Protein AF-A0A2W4MYE2-F1 (afdb_monomer_lite)

Secondary structure (DSSP, 8-state):
---STTSS-------S---TT-----SHHHHHHHHHHHHTT-B-TTT----EEEEE-TTS-EEEEE-B--SSGGG-B-HHHHHHHHHHHTT----

Radius of gyration: 14.46 Å; chains: 1; bounding box: 43×31×34 Å

Sequence (95 aa):
MPSSVLRRDEAMTAGHGKDPEGRDFSGWDGLLRLARAARLAAVAPFSAYRVGAALEAEDGTVYTGCNIENASLGLTMCAERVALFKALSEGARGF

Structure (mmCIF, N/CA/C/O backbone):
data_AF-A0A2W4MYE2-F1
#
_entry.id   AF-A0A2W4MYE2-F1
#
loop_
_atom_site.group_PDB
_atom_site.id
_atom_site.type_symbol
_atom_site.label_atom_id
_atom_site.label_alt_id
_atom_site.label_comp_id
_atom_site.label_asym_id
_atom_site.label_entity_id
_atom_site.label_seq_id
_atom_site.pdbx_PDB_ins_code
_atom_site.Cartn_x
_atom_site.Cartn_y
_atom_site.Cartn_z
_atom_site.occupancy
_atom_site.B_iso_or_equiv
_atom_site.auth_seq_id
_atom_site.auth_comp_id
_atom_site.auth_asym_id
_atom_site.auth_atom_id
_atom_site.pdbx_PDB_model_num
ATOM 1 N N . MET A 1 1 ? -0.210 23.116 -16.540 1.00 37.03 1 MET A N 1
ATOM 2 C CA . MET A 1 1 ? -1.284 22.398 -17.260 1.00 37.03 1 MET A CA 1
ATOM 3 C C . MET A 1 1 ? -2.242 21.814 -16.225 1.00 37.03 1 MET A C 1
ATOM 5 O O . MET A 1 1 ? -1.950 20.742 -15.710 1.00 37.03 1 MET A O 1
ATOM 9 N N . PRO A 1 2 ? -3.314 22.512 -15.822 1.00 51.81 2 PRO A N 1
ATOM 10 C CA . PRO A 1 2 ? -4.249 21.975 -14.844 1.00 51.81 2 PRO A CA 1
ATOM 11 C C . PRO A 1 2 ? -5.367 21.222 -15.576 1.00 51.81 2 PRO A C 1
ATOM 13 O O . PRO A 1 2 ? -6.183 21.845 -16.241 1.00 51.81 2 PRO A O 1
ATOM 16 N N . SER A 1 3 ? -5.414 19.890 -15.481 1.00 34.16 3 SER A N 1
ATOM 17 C CA . SER A 1 3 ? -6.680 19.148 -15.590 1.00 34.16 3 SER A CA 1
ATOM 18 C C . SER A 1 3 ? -6.537 17.706 -15.085 1.00 34.16 3 SER A C 1
ATOM 20 O O . SER A 1 3 ? -5.625 16.982 -15.472 1.00 34.16 3 SER A O 1
ATOM 22 N N . SER A 1 4 ? -7.496 17.307 -14.243 1.00 37.97 4 SER A N 1
ATOM 23 C CA . SER A 1 4 ? -7.924 15.934 -13.905 1.00 37.97 4 SER A CA 1
ATOM 24 C C . SER A 1 4 ? -7.310 15.144 -12.735 1.00 37.97 4 SER A C 1
ATOM 26 O O . SER A 1 4 ? -7.905 14.136 -12.368 1.00 37.97 4 SER A O 1
ATOM 28 N N . VAL A 1 5 ? -6.249 15.583 -12.045 1.00 41.00 5 VAL A N 1
ATOM 29 C CA . VAL A 1 5 ? -5.683 14.788 -10.915 1.00 41.00 5 VAL A CA 1
ATOM 30 C C . VAL A 1 5 ? -6.492 14.907 -9.602 1.00 41.00 5 VAL A C 1
ATOM 32 O O . VAL A 1 5 ? -6.186 14.251 -8.620 1.00 41.00 5 VAL A O 1
ATOM 35 N N . LEU A 1 6 ? -7.583 15.679 -9.572 1.00 36.69 6 LEU A N 1
ATOM 36 C CA . LEU A 1 6 ? -8.325 15.988 -8.338 1.00 36.69 6 LEU A CA 1
ATOM 37 C C . LEU A 1 6 ? -9.524 15.075 -8.003 1.00 36.69 6 LEU A C 1
ATOM 39 O O . LEU A 1 6 ? -10.388 15.491 -7.242 1.00 36.69 6 LEU A O 1
ATOM 43 N N . ARG A 1 7 ? -9.631 13.841 -8.516 1.00 35.59 7 ARG A N 1
ATOM 44 C CA . ARG A 1 7 ? -10.716 12.919 -8.087 1.00 35.59 7 ARG A CA 1
ATOM 45 C C . ARG A 1 7 ? -10.302 11.453 -7.961 1.00 35.59 7 ARG A C 1
ATOM 47 O O . ARG A 1 7 ? -10.948 10.565 -8.511 1.00 35.59 7 ARG A O 1
ATOM 54 N N . ARG A 1 8 ? -9.215 11.186 -7.239 1.00 38.97 8 ARG A N 1
ATOM 55 C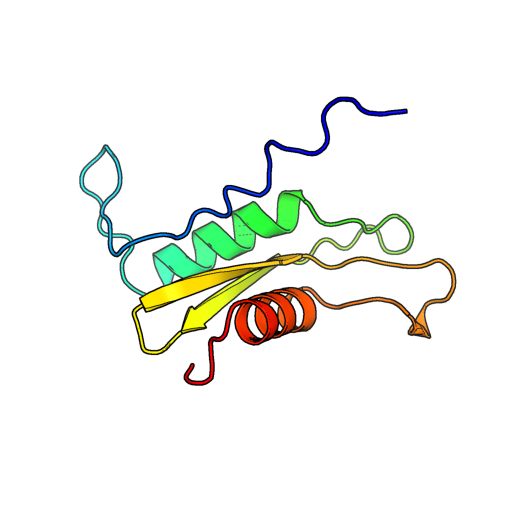 CA . ARG A 1 8 ? -8.982 9.874 -6.598 1.00 38.97 8 ARG A CA 1
ATOM 56 C C . ARG A 1 8 ? -8.527 9.988 -5.137 1.00 38.97 8 ARG A C 1
ATOM 58 O O . ARG A 1 8 ? -8.238 8.967 -4.527 1.00 38.97 8 ARG A O 1
ATOM 65 N N . ASP A 1 9 ? -8.509 11.208 -4.598 1.00 32.12 9 ASP A N 1
ATOM 66 C CA . ASP A 1 9 ? -8.165 11.504 -3.201 1.00 32.12 9 ASP A CA 1
ATOM 67 C C . ASP A 1 9 ? -9.387 11.521 -2.277 1.00 32.12 9 ASP A C 1
ATOM 69 O O . ASP A 1 9 ? -9.251 11.738 -1.078 1.00 32.12 9 ASP A O 1
ATOM 73 N N . GLU A 1 10 ? -10.568 11.160 -2.783 1.00 37.44 10 GLU A N 1
ATOM 74 C CA . GLU A 1 10 ? -11.549 10.480 -1.939 1.00 37.44 10 GLU A CA 1
ATOM 75 C C . GLU A 1 10 ? -11.019 9.061 -1.710 1.00 37.44 10 GLU A C 1
ATOM 77 O O . GLU A 1 10 ? -11.535 8.062 -2.214 1.00 37.44 10 GLU A O 1
ATOM 82 N N . ALA A 1 11 ? -9.906 8.986 -0.972 1.00 39.09 11 ALA A N 1
ATOM 83 C CA . ALA A 1 11 ? -9.619 7.833 -0.158 1.00 39.09 11 ALA A CA 1
ATOM 84 C C . ALA A 1 11 ? -10.946 7.501 0.515 1.00 39.09 11 ALA A C 1
ATOM 86 O O . ALA A 1 11 ? -11.549 8.373 1.140 1.00 39.09 11 ALA A O 1
ATOM 87 N N . MET A 1 12 ? -11.442 6.283 0.301 1.00 40.59 12 MET A N 1
ATOM 88 C CA . MET A 1 12 ? -12.480 5.733 1.151 1.00 40.59 12 MET A CA 1
ATOM 89 C C . MET A 1 12 ? -11.947 5.834 2.581 1.00 40.59 12 MET A C 1
ATOM 91 O O . MET A 1 12 ? -11.256 4.931 3.047 1.00 40.59 12 MET A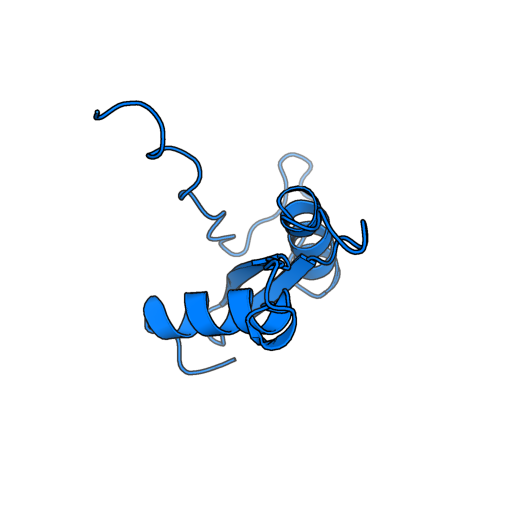 O 1
ATOM 95 N N . THR A 1 13 ? -12.227 6.945 3.258 1.00 40.91 13 THR A N 1
ATOM 96 C CA . THR A 1 13 ? -12.303 7.035 4.702 1.00 40.91 13 THR A CA 1
ATOM 97 C C . THR A 1 13 ? -13.474 6.134 5.029 1.00 40.91 13 THR A C 1
ATOM 99 O O . THR A 1 13 ? -14.633 6.544 5.046 1.00 40.91 13 THR A O 1
ATOM 102 N N . ALA A 1 14 ? -13.182 4.836 5.088 1.00 45.84 14 ALA A N 1
ATOM 103 C CA . ALA A 1 14 ? -14.161 3.823 5.395 1.00 45.84 14 ALA A CA 1
ATOM 104 C C . ALA A 1 14 ? -14.556 4.062 6.849 1.00 45.84 14 ALA A C 1
ATOM 106 O O . ALA A 1 14 ? -13.937 3.543 7.769 1.00 45.84 14 ALA A O 1
ATOM 107 N N . GLY A 1 15 ? -15.559 4.916 7.046 1.00 45.19 15 GLY A N 1
ATOM 108 C CA . GLY A 1 15 ? -16.321 4.929 8.275 1.00 45.19 15 GLY A CA 1
ATOM 109 C C . GLY A 1 15 ? -16.845 3.518 8.509 1.00 45.19 15 GLY A C 1
ATOM 110 O O . GLY A 1 15 ? -17.214 2.826 7.556 1.00 45.19 15 GLY A O 1
ATOM 111 N N . HIS A 1 16 ? -16.843 3.100 9.773 1.00 50.78 16 HIS A N 1
ATOM 112 C CA . HIS A 1 16 ? -17.492 1.885 10.261 1.00 50.78 16 HIS A CA 1
ATOM 113 C C . HIS A 1 16 ? -18.805 1.644 9.503 1.00 50.78 16 HIS A C 1
ATOM 115 O O . HIS A 1 16 ? -19.769 2.388 9.688 1.00 50.78 16 HIS A O 1
ATOM 121 N N . GLY A 1 17 ? -18.852 0.666 8.597 1.00 54.88 17 GLY A N 1
ATOM 122 C CA . GLY A 1 17 ? -19.925 0.698 7.610 1.00 54.88 17 GLY A CA 1
ATOM 123 C C . GLY A 1 17 ? -20.105 -0.587 6.841 1.00 54.88 17 GLY A C 1
ATOM 124 O O . GLY A 1 17 ? -19.294 -0.943 5.991 1.00 54.88 17 GLY A O 1
ATOM 125 N N . LYS A 1 18 ? -21.225 -1.247 7.133 1.00 48.91 18 LYS A N 1
ATOM 126 C CA . LYS A 1 18 ? -21.788 -2.334 6.337 1.00 48.91 18 LYS A CA 1
ATOM 127 C C . LYS A 1 18 ? -21.910 -1.927 4.869 1.00 48.91 18 LYS A C 1
ATOM 129 O O . LYS A 1 18 ? -22.121 -0.758 4.551 1.00 48.91 18 LYS A O 1
ATOM 134 N N . ASP A 1 19 ? -21.821 -2.897 3.978 1.00 57.41 19 ASP A N 1
ATOM 135 C CA . ASP A 1 19 ? -21.998 -2.659 2.549 1.00 57.41 19 ASP A CA 1
ATOM 136 C C . ASP A 1 19 ? -23.472 -2.486 2.150 1.00 57.41 19 ASP A C 1
ATOM 138 O O . ASP A 1 19 ? -24.359 -2.656 2.989 1.00 57.41 19 ASP A O 1
ATOM 142 N N . PRO A 1 20 ? -23.768 -2.153 0.878 1.00 48.78 20 PRO A N 1
ATOM 143 C CA . PRO A 1 20 ? -25.141 -1.971 0.396 1.00 48.78 20 PRO A CA 1
ATOM 144 C C . PRO A 1 20 ? -26.032 -3.213 0.567 1.00 48.78 20 PRO A C 1
ATOM 146 O O . PRO A 1 20 ? -27.254 -3.102 0.534 1.00 48.78 20 PRO A O 1
ATOM 149 N N . GLU A 1 21 ? -25.425 -4.388 0.750 1.00 57.00 21 GLU A N 1
ATOM 150 C CA . GLU A 1 21 ? -26.079 -5.682 0.974 1.00 57.00 21 GLU A CA 1
ATOM 151 C C . GLU A 1 21 ? -26.191 -6.019 2.477 1.00 57.00 21 GLU A C 1
ATOM 153 O O . GLU A 1 21 ? -26.682 -7.085 2.848 1.00 57.00 21 GLU A O 1
ATOM 158 N N . GLY A 1 22 ? -25.763 -5.112 3.363 1.00 52.91 22 GLY A N 1
ATOM 159 C CA . GLY A 1 22 ? -25.829 -5.258 4.815 1.00 52.91 22 GLY A CA 1
ATOM 160 C C . GLY A 1 22 ? -24.744 -6.153 5.418 1.00 52.91 22 GLY A C 1
ATOM 161 O O . GLY A 1 22 ? -24.824 -6.471 6.609 1.00 52.91 22 GLY A O 1
ATOM 162 N N . ARG A 1 23 ? -23.731 -6.556 4.641 1.00 58.88 23 ARG A N 1
ATOM 163 C CA . ARG A 1 23 ? -22.591 -7.327 5.142 1.00 58.88 23 ARG A CA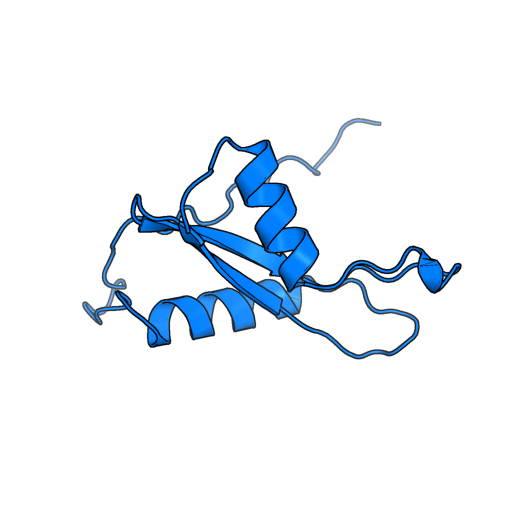 1
ATOM 164 C C . ARG A 1 23 ? -21.694 -6.421 5.954 1.00 58.88 23 ARG A C 1
ATOM 166 O O . ARG A 1 23 ? -21.260 -5.366 5.498 1.00 58.88 23 ARG A O 1
ATOM 173 N N . ASP A 1 24 ? -21.431 -6.862 7.170 1.00 61.69 24 ASP A N 1
ATOM 174 C CA . ASP A 1 24 ? -20.502 -6.202 8.061 1.00 61.69 24 ASP A CA 1
ATOM 175 C C . ASP A 1 24 ? -19.075 -6.369 7.539 1.00 61.69 24 ASP A C 1
ATOM 177 O O . ASP A 1 24 ? -18.606 -7.490 7.342 1.00 61.69 24 ASP A O 1
ATOM 181 N N . PHE A 1 25 ? -18.418 -5.245 7.265 1.00 61.25 25 PHE A N 1
ATOM 182 C CA . PHE A 1 25 ? -17.001 -5.201 6.920 1.00 61.25 25 PHE A CA 1
ATOM 183 C C . PHE A 1 25 ? -16.168 -4.546 8.020 1.00 61.25 25 PHE A C 1
ATOM 185 O O . PHE A 1 25 ? -15.027 -4.172 7.765 1.00 61.25 25 PHE A O 1
ATOM 192 N N . SER A 1 26 ? -16.708 -4.421 9.235 1.00 61.81 26 SER A N 1
ATOM 193 C CA . SER A 1 26 ? -15.885 -4.152 10.408 1.00 61.81 26 SER A CA 1
ATOM 194 C C . SER A 1 26 ? -14.959 -5.349 10.682 1.00 61.81 26 SER A C 1
ATOM 196 O O . SER A 1 26 ? -15.336 -6.513 10.516 1.00 61.81 26 SER A O 1
ATOM 198 N N . GLY A 1 27 ? -13.700 -5.067 11.023 1.00 72.88 27 GLY A N 1
ATOM 199 C CA . GLY A 1 27 ? -12.675 -6.080 11.277 1.00 72.88 27 GLY A CA 1
ATOM 200 C C . GLY A 1 27 ? -11.872 -6.535 10.048 1.00 72.88 27 GLY A C 1
ATOM 201 O O . GLY A 1 27 ? -11.788 -5.869 9.013 1.00 72.88 27 GLY A O 1
ATOM 202 N N . TRP A 1 28 ? -11.225 -7.696 10.181 1.00 85.81 28 TRP A N 1
ATOM 203 C CA . TRP A 1 28 ? -10.149 -8.156 9.288 1.00 85.81 28 TRP A CA 1
ATOM 204 C C . TRP A 1 28 ? -10.551 -8.279 7.805 1.00 85.81 28 TRP A C 1
ATOM 206 O O . TRP A 1 28 ? -9.757 -7.963 6.916 1.00 85.81 28 TRP A O 1
ATOM 216 N N . ASP A 1 29 ? -11.790 -8.685 7.512 1.00 88.88 29 ASP A N 1
ATOM 217 C CA . ASP A 1 29 ? -12.276 -8.857 6.135 1.00 88.88 29 ASP A CA 1
ATOM 218 C C . ASP A 1 29 ? -12.440 -7.526 5.383 1.00 88.88 29 ASP A C 1
ATOM 220 O O . ASP A 1 29 ? -12.236 -7.464 4.162 1.00 88.88 29 ASP A O 1
ATOM 224 N N . GLY A 1 30 ? -12.792 -6.449 6.092 1.00 86.75 30 GLY A N 1
ATOM 225 C CA . GLY A 1 30 ? -12.843 -5.100 5.531 1.00 86.75 30 GLY A CA 1
ATOM 226 C C . GLY A 1 30 ? -11.459 -4.613 5.129 1.00 86.75 30 GLY A C 1
ATOM 227 O O . GLY A 1 30 ? -11.251 -4.203 3.982 1.00 86.75 30 GLY A O 1
ATOM 228 N N . LEU A 1 31 ? -10.487 -4.763 6.031 1.00 91.75 31 LEU A N 1
ATOM 229 C CA . LEU A 1 31 ? -9.093 -4.394 5.781 1.00 91.75 31 LEU A CA 1
ATOM 230 C C . LEU A 1 31 ? -8.493 -5.178 4.613 1.00 91.75 31 LEU A C 1
ATOM 232 O O . LEU A 1 31 ? -7.875 -4.587 3.725 1.00 91.75 31 LEU A O 1
ATOM 236 N N . LEU A 1 32 ? -8.739 -6.490 4.536 1.00 94.88 32 LEU A N 1
ATOM 237 C CA . LEU A 1 32 ? -8.282 -7.311 3.412 1.00 94.88 32 LEU A CA 1
ATOM 238 C C . LEU A 1 32 ? -8.870 -6.849 2.076 1.00 94.88 32 LEU A C 1
ATOM 240 O O . LEU A 1 32 ? -8.164 -6.818 1.063 1.00 94.88 32 LEU A O 1
ATOM 244 N N . ARG A 1 33 ? -10.154 -6.482 2.045 1.00 93.69 33 ARG A N 1
ATOM 245 C CA . ARG A 1 33 ? -10.804 -5.962 0.836 1.00 93.69 33 ARG A CA 1
ATOM 246 C C . ARG A 1 33 ? -10.191 -4.635 0.403 1.00 93.69 33 ARG A C 1
ATOM 248 O O . ARG A 1 33 ? -9.870 -4.482 -0.775 1.00 93.69 33 ARG A O 1
ATOM 255 N N . LEU A 1 34 ? -9.991 -3.713 1.343 1.00 93.88 34 LEU A N 1
ATOM 256 C CA . LEU A 1 34 ? -9.385 -2.408 1.084 1.00 93.88 34 LEU A CA 1
ATOM 257 C C . LEU A 1 34 ? -7.934 -2.547 0.608 1.00 93.88 34 LEU A C 1
ATOM 259 O O . LEU A 1 34 ? -7.560 -1.927 -0.385 1.00 93.88 34 LEU A O 1
ATOM 263 N N . ALA A 1 35 ? -7.141 -3.431 1.216 1.00 96.94 35 ALA A N 1
ATOM 264 C CA . ALA A 1 35 ? -5.777 -3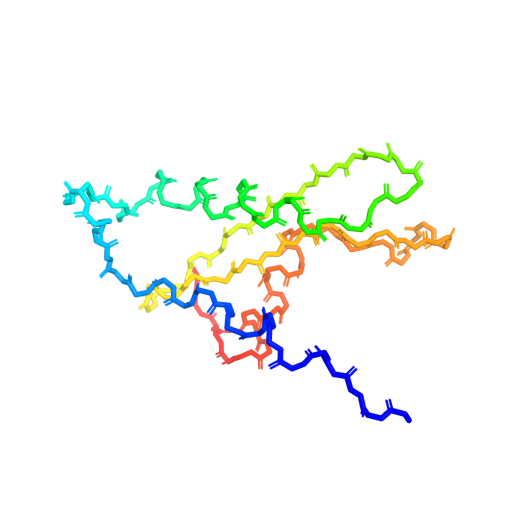.720 0.776 1.00 96.94 35 ALA A CA 1
ATOM 265 C C . ALA A 1 35 ? -5.743 -4.314 -0.645 1.00 96.94 35 ALA A C 1
ATOM 267 O O . ALA A 1 35 ? -4.940 -3.900 -1.487 1.00 96.94 35 ALA A O 1
ATOM 268 N N . ARG A 1 36 ? -6.654 -5.249 -0.957 1.00 96.88 36 ARG A N 1
ATOM 269 C CA . ARG A 1 36 ? -6.803 -5.816 -2.311 1.00 96.88 36 ARG A CA 1
ATOM 270 C C . ARG A 1 36 ? -7.220 -4.765 -3.336 1.00 96.88 36 ARG A C 1
ATOM 272 O O . ARG A 1 36 ? -6.726 -4.808 -4.460 1.00 96.88 36 ARG A O 1
ATOM 279 N N . ALA A 1 37 ? -8.091 -3.830 -2.962 1.00 96.19 37 ALA A N 1
ATOM 280 C CA . ALA A 1 37 ? -8.475 -2.717 -3.821 1.00 96.19 37 ALA A CA 1
ATOM 281 C C . ALA A 1 37 ? -7.292 -1.762 -4.053 1.00 96.19 37 ALA A C 1
ATOM 283 O O . ALA A 1 37 ? -6.981 -1.443 -5.200 1.00 96.19 37 ALA A O 1
ATOM 284 N N . ALA A 1 38 ? -6.565 -1.387 -2.995 1.00 96.81 38 ALA A N 1
ATOM 285 C CA . ALA A 1 38 ? -5.402 -0.504 -3.076 1.00 96.81 38 ALA A CA 1
ATOM 286 C C . ALA A 1 38 ? -4.299 -1.078 -3.978 1.00 96.81 38 ALA A C 1
ATOM 288 O O . ALA A 1 38 ? -3.706 -0.355 -4.777 1.00 96.81 38 ALA A O 1
ATOM 289 N N . ARG A 1 39 ? -4.083 -2.401 -3.936 1.00 98.31 39 ARG A N 1
ATOM 290 C CA . ARG A 1 39 ? -3.141 -3.122 -4.812 1.00 98.31 39 ARG A CA 1
ATOM 291 C C . ARG A 1 39 ? -3.350 -2.821 -6.300 1.00 98.31 39 ARG A C 1
ATOM 293 O O . ARG A 1 39 ? -2.387 -2.851 -7.065 1.00 98.31 39 ARG A O 1
ATOM 300 N N . LEU A 1 40 ? -4.585 -2.559 -6.737 1.00 97.94 40 LEU A N 1
ATOM 301 C CA . LEU A 1 40 ? -4.890 -2.283 -8.145 1.00 97.94 40 LEU A CA 1
ATOM 302 C C . LEU A 1 40 ? -4.290 -0.957 -8.635 1.00 97.94 40 LEU A C 1
ATOM 304 O O . LEU A 1 40 ? -4.100 -0.799 -9.839 1.00 97.94 40 LEU A O 1
ATOM 308 N N . ALA A 1 41 ? -3.956 -0.046 -7.718 1.00 97.56 41 ALA A N 1
ATOM 309 C CA . ALA A 1 41 ? -3.318 1.233 -8.011 1.00 97.56 41 ALA A CA 1
ATOM 310 C C . ALA A 1 41 ? -1.777 1.188 -7.978 1.00 97.56 41 ALA A C 1
ATOM 312 O O . ALA A 1 41 ? -1.145 2.203 -8.261 1.00 97.56 41 ALA A O 1
ATOM 313 N N . ALA A 1 42 ? -1.170 0.038 -7.655 1.00 98.38 42 ALA A N 1
ATOM 314 C CA . ALA A 1 42 ? 0.281 -0.102 -7.561 1.00 98.38 42 ALA A CA 1
ATOM 315 C C . ALA A 1 42 ? 1.003 0.300 -8.858 1.00 98.38 42 ALA A C 1
ATOM 317 O O . ALA A 1 42 ? 0.645 -0.147 -9.954 1.00 98.38 42 ALA A O 1
ATOM 318 N N . VAL A 1 43 ? 2.080 1.075 -8.713 1.00 98.38 43 VAL A N 1
ATOM 319 C CA . VAL A 1 43 ? 2.984 1.458 -9.804 1.00 98.38 43 VAL A CA 1
ATOM 320 C C . VAL A 1 43 ? 4.228 0.581 -9.704 1.00 98.38 43 VAL A C 1
ATOM 322 O O . VAL A 1 43 ? 5.175 0.920 -9.004 1.00 98.38 43 VAL A O 1
ATOM 325 N N . ALA A 1 44 ? 4.206 -0.569 -10.382 1.00 97.94 44 ALA A N 1
ATOM 326 C CA . ALA A 1 44 ? 5.266 -1.580 -10.302 1.00 97.94 44 ALA A CA 1
ATOM 327 C C . ALA A 1 44 ? 5.794 -2.015 -11.688 1.00 97.94 44 ALA A C 1
ATOM 329 O O . ALA A 1 44 ? 5.607 -3.172 -12.077 1.00 97.94 44 ALA A O 1
ATOM 330 N N . PRO A 1 45 ? 6.370 -1.099 -12.494 1.00 97.56 45 PRO A N 1
ATOM 331 C CA . PRO A 1 45 ? 6.825 -1.416 -13.847 1.00 97.56 45 PRO A CA 1
ATOM 332 C C . PRO A 1 45 ? 8.090 -2.286 -13.899 1.00 97.56 45 PRO A C 1
ATOM 334 O O . PRO A 1 45 ? 8.356 -2.857 -14.952 1.00 97.56 45 PRO A O 1
ATOM 337 N N . PHE A 1 46 ? 8.869 -2.392 -12.815 1.00 97.44 46 PHE A N 1
ATOM 338 C CA . PHE A 1 46 ? 10.142 -3.119 -12.822 1.00 97.44 46 PHE A CA 1
ATOM 339 C C . PHE A 1 46 ? 9.970 -4.568 -12.369 1.00 97.44 46 PHE A C 1
ATOM 341 O O . PHE A 1 46 ? 10.486 -5.470 -13.023 1.00 97.44 46 PHE A O 1
ATOM 348 N N . SER A 1 47 ? 9.225 -4.814 -11.286 1.00 97.12 47 SER A N 1
ATOM 349 C CA . SER A 1 47 ? 8.994 -6.184 -10.795 1.00 97.12 47 SER A CA 1
ATOM 350 C C . SER A 1 47 ? 7.713 -6.835 -11.320 1.00 97.12 47 SER A C 1
ATOM 352 O O . SER A 1 47 ? 7.555 -8.049 -11.204 1.00 97.12 47 SER A O 1
ATOM 354 N N . ALA A 1 48 ? 6.760 -6.040 -11.825 1.00 97.50 48 ALA A N 1
ATOM 355 C CA . ALA A 1 48 ? 5.369 -6.446 -12.053 1.00 97.50 48 ALA A CA 1
ATOM 356 C C . ALA A 1 48 ? 4.649 -6.998 -10.798 1.00 97.50 48 ALA A C 1
ATOM 358 O O . ALA A 1 48 ? 3.541 -7.537 -10.891 1.00 97.50 48 ALA A O 1
ATOM 359 N N . TYR A 1 49 ? 5.235 -6.830 -9.610 1.00 98.19 49 TYR A N 1
ATOM 360 C CA . TYR A 1 49 ? 4.719 -7.353 -8.355 1.00 98.19 49 TYR A CA 1
ATOM 361 C C . TYR A 1 49 ? 3.917 -6.281 -7.614 1.00 98.19 49 TYR A C 1
ATOM 363 O O . TYR A 1 49 ? 4.453 -5.355 -7.007 1.00 98.19 49 TYR A O 1
ATOM 371 N N . ARG A 1 50 ? 2.588 -6.397 -7.687 1.00 98.56 50 ARG A N 1
ATOM 372 C CA . ARG A 1 50 ? 1.657 -5.439 -7.074 1.00 98.56 50 ARG A CA 1
ATOM 373 C C . ARG A 1 50 ? 1.302 -5.844 -5.649 1.00 98.56 50 ARG A C 1
ATOM 375 O O . ARG A 1 50 ? 0.779 -6.943 -5.442 1.00 98.56 50 ARG A O 1
ATOM 382 N N . VAL A 1 51 ? 1.473 -4.916 -4.714 1.00 98.69 51 VAL A N 1
ATOM 383 C CA . VAL A 1 51 ? 1.153 -5.037 -3.286 1.00 98.69 51 VAL A CA 1
ATOM 384 C C . VAL A 1 51 ? 0.229 -3.888 -2.882 1.00 98.69 51 VAL A C 1
ATOM 386 O O . VAL A 1 51 ? 0.376 -2.760 -3.351 1.00 98.69 51 VAL A O 1
ATOM 389 N N . GLY A 1 52 ? -0.735 -4.179 -2.013 1.00 98.50 52 GLY A N 1
ATOM 390 C CA . GLY A 1 52 ? -1.608 -3.186 -1.394 1.00 98.50 52 GLY A CA 1
ATOM 391 C C . GLY A 1 52 ? -1.699 -3.419 0.108 1.00 98.50 52 GLY A C 1
ATOM 392 O O . GLY A 1 52 ? -1.528 -4.548 0.565 1.00 98.50 52 GLY A O 1
ATOM 393 N N . ALA A 1 53 ? -1.955 -2.351 0.855 1.00 98.38 53 ALA A N 1
ATOM 394 C CA . ALA A 1 53 ? -2.062 -2.351 2.307 1.00 98.38 53 ALA A CA 1
ATOM 395 C C . ALA A 1 53 ? -3.242 -1.481 2.755 1.00 98.38 53 ALA A C 1
ATOM 397 O O . ALA A 1 53 ? -3.605 -0.513 2.081 1.00 98.38 53 ALA A O 1
ATOM 398 N N . ALA A 1 54 ? -3.811 -1.835 3.902 1.00 96.81 54 ALA A N 1
ATOM 399 C CA . ALA A 1 54 ? -4.801 -1.058 4.631 1.00 96.81 54 ALA A CA 1
ATOM 400 C C . ALA A 1 54 ? -4.374 -1.017 6.104 1.00 96.81 54 ALA A C 1
ATOM 402 O O . ALA A 1 54 ? -3.984 -2.048 6.650 1.00 96.81 54 ALA A O 1
ATOM 403 N N . LEU A 1 55 ? -4.411 0.167 6.705 1.00 95.31 55 LEU A N 1
ATOM 404 C CA . LEU A 1 55 ? -4.024 0.453 8.081 1.00 95.31 55 LEU A CA 1
ATOM 405 C C . LEU A 1 55 ? -5.217 1.097 8.780 1.00 95.31 55 LEU A C 1
ATOM 407 O O . LEU A 1 55 ? -5.624 2.183 8.382 1.00 95.31 55 LEU A O 1
ATOM 411 N N . GLU A 1 56 ? -5.772 0.427 9.781 1.00 94.50 56 GLU A N 1
ATOM 412 C CA . GLU A 1 56 ? -6.781 0.999 10.675 1.00 94.50 56 GLU A CA 1
ATOM 413 C C . GLU A 1 56 ? -6.073 1.772 11.790 1.00 94.50 56 GLU A C 1
ATOM 415 O O . GLU A 1 56 ? -5.094 1.281 12.344 1.00 94.50 56 GLU A O 1
ATOM 420 N N . ALA A 1 57 ? -6.518 2.994 12.063 1.00 94.06 57 ALA A N 1
ATOM 421 C CA . ALA A 1 57 ? -6.093 3.771 13.220 1.00 94.06 57 ALA A CA 1
ATOM 422 C C . ALA A 1 57 ? -6.990 3.473 14.432 1.00 94.06 57 ALA A C 1
ATOM 424 O O . ALA A 1 57 ? -8.098 2.961 14.280 1.00 94.06 57 ALA A O 1
ATOM 425 N N . GLU A 1 58 ? -6.555 3.859 15.634 1.00 92.81 58 GLU A N 1
ATOM 426 C CA . GLU A 1 58 ? -7.331 3.668 16.877 1.00 92.81 58 GLU A CA 1
ATOM 427 C C . GLU A 1 58 ? -8.731 4.313 16.837 1.00 92.81 58 GLU A C 1
ATOM 429 O O . GLU A 1 58 ? -9.647 3.853 17.518 1.00 92.81 58 GLU A O 1
ATOM 434 N N . ASP A 1 59 ? -8.912 5.371 16.039 1.00 86.25 59 ASP A N 1
ATOM 435 C CA . ASP A 1 59 ? -10.203 6.045 15.841 1.00 86.25 59 ASP A CA 1
ATOM 436 C C . ASP A 1 59 ? -11.112 5.357 14.799 1.00 86.25 59 ASP A C 1
ATOM 438 O O . ASP A 1 59 ? -12.216 5.833 14.521 1.00 86.25 59 ASP A O 1
ATOM 442 N N . GLY A 1 60 ? -10.665 4.230 14.235 1.00 88.69 60 GLY A N 1
ATOM 443 C CA . GLY A 1 60 ? -11.361 3.456 13.211 1.00 88.69 60 GLY A CA 1
ATOM 444 C C . GLY A 1 60 ? -11.183 3.983 11.784 1.00 88.69 60 GLY A C 1
ATOM 445 O O . GLY A 1 60 ? -11.766 3.421 10.856 1.00 88.69 60 GLY A O 1
ATOM 446 N N . THR A 1 61 ? -10.403 5.047 11.567 1.00 87.81 61 THR A N 1
ATOM 447 C CA . THR A 1 61 ? -10.090 5.536 10.218 1.00 87.81 61 THR A CA 1
ATOM 448 C C . THR A 1 61 ? -9.155 4.562 9.512 1.00 87.81 61 THR A C 1
ATOM 450 O O . THR A 1 61 ? -8.121 4.179 10.055 1.00 87.81 61 THR A O 1
ATOM 453 N N . VAL A 1 62 ? -9.474 4.190 8.269 1.00 93.12 62 VAL A N 1
ATOM 454 C CA . VAL A 1 62 ? -8.621 3.299 7.471 1.00 93.12 62 VAL A CA 1
ATOM 455 C C . VAL A 1 62 ? -7.857 4.061 6.392 1.00 93.12 62 VAL A C 1
ATOM 457 O O . VAL A 1 62 ? -8.440 4.690 5.510 1.00 93.12 62 VAL A O 1
ATOM 460 N N . TYR A 1 63 ? -6.536 3.909 6.402 1.00 95.50 63 TYR A N 1
ATOM 461 C CA . TYR A 1 63 ? -5.611 4.454 5.418 1.00 95.50 63 TYR A CA 1
ATOM 462 C C . TYR A 1 63 ? -5.098 3.356 4.496 1.00 95.50 63 TYR A C 1
ATOM 464 O O . TYR A 1 63 ? -4.610 2.319 4.937 1.00 95.50 63 TYR A O 1
ATOM 472 N N . THR A 1 64 ? -5.162 3.585 3.187 1.00 97.44 64 THR A N 1
ATOM 473 C CA . THR A 1 64 ? -4.705 2.611 2.189 1.00 97.44 64 THR A CA 1
ATOM 474 C C . THR A 1 64 ? -3.455 3.070 1.450 1.00 97.44 64 THR A C 1
ATOM 476 O O . THR A 1 64 ? -3.252 4.265 1.200 1.00 97.44 64 THR A O 1
ATOM 479 N N . GLY A 1 65 ? -2.630 2.096 1.063 1.00 97.69 65 GLY A N 1
ATOM 480 C CA . GLY A 1 65 ? -1.395 2.297 0.312 1.00 97.69 65 GLY A CA 1
ATOM 481 C C . GLY A 1 65 ? -1.136 1.181 -0.697 1.00 97.69 65 GLY A C 1
ATOM 482 O O . GLY A 1 65 ? -1.686 0.084 -0.603 1.00 97.69 65 GLY A O 1
ATOM 483 N N . CYS A 1 66 ? -0.289 1.466 -1.681 1.00 98.69 66 CYS A N 1
ATOM 484 C CA . CYS A 1 66 ? 0.190 0.505 -2.672 1.00 98.69 66 CYS A CA 1
ATOM 485 C C . CYS A 1 66 ? 1.676 0.741 -2.939 1.00 98.69 66 CYS A C 1
ATOM 487 O O . CYS A 1 66 ? 2.188 1.820 -2.633 1.00 98.69 66 CYS A O 1
ATOM 489 N N . ASN A 1 67 ? 2.389 -0.265 -3.448 1.00 98.69 67 ASN A N 1
ATOM 490 C CA . ASN A 1 67 ? 3.806 -0.083 -3.740 1.00 98.69 67 ASN A CA 1
ATOM 491 C C . ASN A 1 67 ? 4.018 0.842 -4.948 1.00 98.69 67 ASN A C 1
ATOM 493 O O . ASN A 1 67 ? 3.274 0.801 -5.932 1.00 98.69 67 ASN A O 1
ATOM 497 N N . ILE A 1 68 ? 5.057 1.670 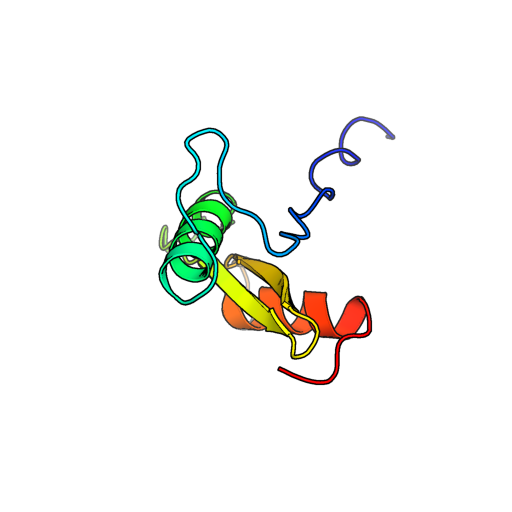-4.846 1.00 98.69 68 ILE A N 1
ATOM 498 C CA . ILE A 1 68 ? 5.470 2.635 -5.864 1.00 98.69 68 ILE A CA 1
ATOM 499 C C . ILE A 1 68 ? 6.945 2.382 -6.131 1.00 98.69 68 ILE A C 1
ATOM 501 O O . ILE A 1 68 ? 7.803 2.683 -5.297 1.00 98.69 68 ILE A O 1
ATOM 505 N N . GLU A 1 69 ? 7.239 1.790 -7.277 1.00 98.56 69 GLU A N 1
ATOM 506 C CA . GLU A 1 69 ? 8.605 1.511 -7.682 1.00 98.56 69 GLU A CA 1
ATOM 507 C C . GLU A 1 69 ? 9.242 2.700 -8.386 1.00 98.56 69 GLU A C 1
ATOM 509 O O . GLU A 1 69 ? 8.587 3.549 -8.996 1.00 98.56 69 GLU A O 1
ATOM 514 N N . ASN A 1 70 ? 10.565 2.722 -8.318 1.00 98.19 70 ASN A N 1
ATOM 515 C CA . ASN A 1 70 ? 11.391 3.710 -8.975 1.00 98.19 70 ASN A CA 1
ATOM 516 C C . ASN A 1 70 ? 12.546 3.017 -9.704 1.00 98.19 70 ASN A C 1
ATOM 518 O O . ASN A 1 70 ? 13.014 1.967 -9.269 1.00 98.19 70 ASN A O 1
ATOM 522 N N . ALA A 1 71 ? 13.031 3.631 -10.787 1.00 97.19 71 ALA A N 1
ATOM 523 C CA . ALA A 1 71 ? 14.183 3.125 -11.535 1.00 97.19 71 ALA A CA 1
ATOM 524 C C . ALA A 1 71 ? 15.436 3.006 -10.652 1.00 97.19 71 ALA A C 1
ATOM 526 O O . ALA A 1 71 ? 16.220 2.072 -10.800 1.00 97.19 71 ALA A O 1
ATOM 527 N N . SER A 1 72 ? 15.600 3.926 -9.696 1.00 97.06 72 SER A N 1
ATOM 528 C CA . SER A 1 72 ? 16.528 3.745 -8.585 1.00 97.06 72 SER A CA 1
ATOM 529 C C . SER A 1 72 ? 15.849 2.887 -7.522 1.00 97.06 72 SER A C 1
ATOM 531 O O . SER A 1 72 ? 15.066 3.391 -6.716 1.00 97.06 72 SER A O 1
ATOM 533 N N . LEU A 1 73 ? 16.133 1.581 -7.521 1.00 89.31 73 LEU A N 1
ATOM 534 C CA . LEU A 1 73 ? 15.417 0.602 -6.691 1.00 89.31 73 LEU A CA 1
ATOM 535 C C . LEU A 1 73 ? 15.397 0.959 -5.195 1.00 89.31 73 LEU A C 1
ATOM 537 O O . LEU A 1 73 ? 14.402 0.686 -4.527 1.00 89.31 73 LEU A O 1
ATOM 541 N N . GLY A 1 74 ? 16.436 1.629 -4.685 1.00 96.69 74 GLY A N 1
ATOM 542 C CA . GLY A 1 74 ? 16.501 2.094 -3.294 1.00 96.69 74 GLY A CA 1
ATOM 543 C C . GLY A 1 74 ? 15.444 3.142 -2.915 1.00 96.69 74 GLY A C 1
ATOM 544 O O . GLY A 1 74 ? 15.157 3.311 -1.734 1.00 96.69 74 GLY A O 1
ATOM 545 N N . LEU A 1 75 ? 14.835 3.817 -3.896 1.00 97.81 75 LEU A N 1
ATOM 546 C CA . LEU A 1 75 ? 13.741 4.775 -3.696 1.00 97.81 75 LEU A CA 1
ATOM 547 C C . LEU A 1 75 ? 12.351 4.126 -3.770 1.00 97.81 75 LEU A C 1
ATOM 549 O O . LEU A 1 75 ? 11.346 4.817 -3.610 1.00 97.81 75 LEU A O 1
ATOM 553 N N . THR A 1 76 ? 12.270 2.816 -4.015 1.00 98.00 76 THR A N 1
ATOM 554 C CA . THR A 1 76 ? 10.992 2.097 -4.040 1.00 98.00 76 THR A CA 1
ATOM 555 C C . THR A 1 76 ? 10.311 2.171 -2.678 1.00 98.00 76 THR A C 1
ATOM 557 O O . THR A 1 76 ? 10.931 1.944 -1.633 1.00 98.00 76 THR A O 1
ATOM 560 N N . MET A 1 77 ? 9.009 2.442 -2.692 1.00 98.62 77 MET A N 1
ATOM 561 C CA . MET A 1 77 ? 8.158 2.496 -1.510 1.00 98.62 77 MET A CA 1
ATOM 562 C C . MET A 1 77 ? 7.251 1.270 -1.447 1.00 98.62 77 MET A C 1
ATOM 564 O O . MET A 1 77 ? 6.542 0.960 -2.404 1.00 98.62 77 MET A O 1
ATOM 568 N N . CYS A 1 78 ? 7.263 0.575 -0.308 1.00 98.44 78 CYS A N 1
ATOM 569 C CA . CYS A 1 78 ? 6.364 -0.553 -0.052 1.00 98.44 78 CYS A CA 1
ATOM 570 C C . CYS A 1 78 ? 4.948 -0.045 0.262 1.00 98.44 78 CYS A C 1
ATOM 572 O O . CYS A 1 78 ? 4.789 1.083 0.734 1.00 98.44 78 CYS A O 1
ATOM 574 N N . ALA A 1 79 ? 3.929 -0.879 0.052 1.00 98.56 79 ALA A N 1
ATOM 575 C CA . ALA A 1 79 ? 2.531 -0.496 0.259 1.00 98.56 79 ALA A CA 1
ATOM 576 C C . ALA A 1 79 ? 2.237 -0.078 1.710 1.00 98.56 79 ALA A C 1
ATOM 578 O O . ALA A 1 79 ? 1.520 0.890 1.949 1.00 98.56 79 ALA A O 1
ATOM 579 N N . GLU A 1 80 ? 2.844 -0.776 2.664 1.00 98.69 80 GLU A N 1
ATOM 580 C CA . GLU A 1 80 ? 2.725 -0.575 4.106 1.00 98.69 80 GLU A CA 1
ATOM 581 C C . GLU A 1 80 ? 3.291 0.787 4.514 1.00 98.69 80 GLU A C 1
ATOM 583 O O . GLU A 1 80 ? 2.644 1.542 5.234 1.00 98.69 80 GLU A O 1
ATOM 588 N N . ARG A 1 81 ? 4.469 1.148 3.979 1.00 98.56 81 ARG A N 1
ATOM 589 C CA . ARG A 1 81 ? 5.079 2.465 4.215 1.00 98.56 81 ARG A CA 1
ATOM 590 C C . ARG A 1 81 ? 4.218 3.585 3.646 1.00 98.56 81 ARG A C 1
ATOM 592 O O . ARG A 1 81 ? 4.081 4.619 4.285 1.00 98.56 81 ARG A O 1
ATOM 599 N N . VAL A 1 82 ? 3.621 3.380 2.471 1.00 98.69 82 VAL A N 1
ATOM 600 C CA . VAL A 1 82 ? 2.709 4.364 1.870 1.00 98.69 82 VAL A CA 1
ATOM 601 C C . VAL A 1 82 ? 1.451 4.547 2.725 1.00 98.69 82 VAL A C 1
ATOM 603 O O . VAL A 1 82 ? 1.073 5.687 2.984 1.00 98.69 82 VAL A O 1
ATOM 606 N N . ALA A 1 83 ? 0.832 3.462 3.205 1.00 97.94 83 ALA A N 1
ATOM 607 C CA . ALA A 1 83 ? -0.339 3.536 4.084 1.00 97.94 83 ALA A CA 1
ATOM 608 C C . ALA A 1 83 ? -0.013 4.254 5.407 1.00 97.94 83 ALA A C 1
ATOM 610 O O . ALA A 1 83 ? -0.727 5.175 5.799 1.00 97.94 83 ALA A O 1
ATOM 611 N N . LEU A 1 84 ? 1.109 3.897 6.042 1.00 98.56 84 LEU A N 1
ATOM 612 C CA . LEU A 1 84 ? 1.567 4.518 7.284 1.00 98.56 84 LEU A CA 1
ATOM 613 C C . LEU A 1 84 ? 1.890 6.005 7.105 1.00 98.56 84 LEU A C 1
ATOM 615 O O . LEU A 1 84 ? 1.473 6.832 7.909 1.00 98.56 84 LEU A O 1
ATOM 619 N N . PHE A 1 85 ? 2.626 6.372 6.055 1.00 98.56 85 PHE A N 1
ATOM 620 C CA . PHE A 1 85 ? 3.010 7.766 5.829 1.00 98.56 85 PHE A CA 1
ATOM 621 C C . PHE A 1 85 ? 1.816 8.642 5.465 1.00 98.56 85 PHE A C 1
ATOM 623 O O . PHE A 1 85 ? 1.770 9.787 5.909 1.00 98.56 85 PHE A O 1
ATOM 630 N N . LYS A 1 86 ? 0.829 8.099 4.742 1.00 97.81 86 LYS A N 1
ATOM 631 C CA . LYS A 1 86 ? -0.458 8.769 4.537 1.00 97.81 86 LYS A CA 1
ATOM 632 C C . LYS A 1 86 ? -1.128 9.061 5.880 1.00 97.81 86 LYS A C 1
ATOM 634 O O . LYS A 1 86 ? -1.393 10.223 6.173 1.00 97.81 86 LYS A O 1
ATOM 639 N N . ALA A 1 87 ? -1.294 8.041 6.723 1.00 96.31 87 ALA A N 1
ATOM 640 C CA . ALA A 1 87 ? -1.924 8.187 8.031 1.00 96.31 87 ALA A CA 1
ATOM 641 C C . ALA A 1 87 ? -1.215 9.236 8.904 1.00 96.31 87 ALA A C 1
ATOM 643 O O . ALA A 1 87 ? -1.840 10.157 9.427 1.00 96.31 87 ALA A O 1
ATOM 644 N N . LEU 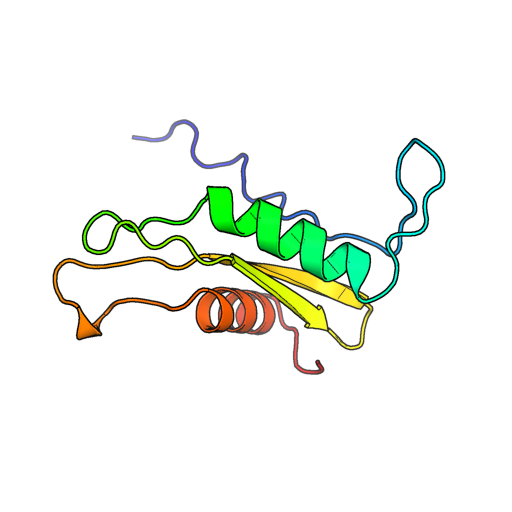A 1 88 ? 0.117 9.161 8.986 1.00 98.19 88 LEU A N 1
ATOM 645 C CA . LEU A 1 88 ? 0.922 10.135 9.721 1.00 98.19 88 LEU A CA 1
ATOM 646 C C . LEU A 1 88 ? 0.771 11.560 9.165 1.00 98.19 88 LEU A C 1
ATOM 648 O O . LEU A 1 88 ? 0.704 12.508 9.954 1.00 98.19 88 LEU A O 1
ATOM 652 N N . SER A 1 89 ? 0.715 11.718 7.836 1.00 97.75 89 SER A N 1
ATOM 653 C CA . SER A 1 89 ? 0.548 13.023 7.181 1.00 97.75 89 SER A CA 1
ATOM 654 C C . SER A 1 89 ? -0.836 13.635 7.399 1.00 97.75 89 SER A C 1
ATOM 656 O O . SER A 1 89 ? -0.954 14.855 7.459 1.00 97.75 89 SER A O 1
ATOM 658 N N . GLU A 1 90 ? -1.853 12.794 7.592 1.00 95.88 90 GLU A N 1
ATOM 659 C CA . GLU A 1 90 ? -3.232 13.193 7.893 1.00 95.88 90 GLU A CA 1
ATOM 660 C C . GLU A 1 90 ? -3.486 13.349 9.405 1.00 95.88 90 GLU A C 1
ATOM 662 O O . GLU A 1 90 ? -4.586 13.692 9.825 1.00 95.88 90 GLU A O 1
ATOM 667 N N . GLY A 1 91 ? -2.450 13.164 10.232 1.00 95.50 91 GLY A N 1
ATOM 668 C CA . GLY A 1 91 ? -2.485 13.459 11.665 1.00 95.50 91 GLY A CA 1
ATOM 669 C C . GLY A 1 91 ? -2.692 12.253 12.580 1.00 95.50 91 GLY A C 1
ATOM 670 O O . GLY A 1 91 ? -2.577 12.418 13.794 1.00 95.50 91 GLY A O 1
ATOM 671 N N . ALA A 1 92 ? -2.896 11.044 12.047 1.00 95.25 92 ALA A N 1
ATOM 672 C CA . ALA A 1 92 ? -3.023 9.839 12.864 1.00 95.25 92 ALA A CA 1
ATOM 673 C C . ALA A 1 92 ? -1.719 9.538 13.620 1.00 95.25 92 ALA A C 1
ATOM 675 O O . ALA A 1 92 ? -0.615 9.726 13.095 1.00 95.25 92 ALA A O 1
ATOM 676 N N . ARG A 1 93 ? -1.833 9.096 14.875 1.00 96.62 93 ARG A N 1
ATOM 677 C CA . ARG A 1 93 ? -0.691 8.746 15.743 1.00 96.62 93 ARG A CA 1
ATOM 678 C C . ARG A 1 93 ? -0.871 7.430 16.506 1.00 96.62 93 ARG A C 1
ATOM 680 O O . ARG A 1 93 ? 0.138 6.889 16.945 1.00 96.62 93 ARG A O 1
ATOM 687 N N . GLY A 1 94 ? -2.105 6.946 16.646 1.00 93.50 94 GLY A N 1
ATOM 688 C CA . GLY A 1 94 ? -2.442 5.651 17.242 1.00 93.50 94 GLY A CA 1
ATOM 689 C C . GLY A 1 94 ? -2.962 4.686 16.178 1.00 93.50 94 GLY A C 1
ATOM 690 O O . GLY A 1 94 ? -3.741 5.100 15.313 1.00 93.50 94 GLY A O 1
ATOM 691 N N . PHE A 1 95 ? -2.505 3.434 16.235 1.00 89.56 95 PHE A N 1
ATOM 692 C CA . PHE A 1 95 ? -2.812 2.357 15.289 1.00 89.56 95 PHE A CA 1
ATOM 693 C C . PHE A 1 95 ? -2.957 1.028 16.026 1.00 89.56 95 PHE A C 1
ATOM 695 O O . PHE A 1 95 ? -2.122 0.788 16.930 1.00 89.56 95 PHE A O 1
#

pLDDT: mean 82.17, std 22.75, range [32.12, 98.69]

Foldseek 3Di:
DDDDPPPPVVPCQPDQDADPVRHGLPPDNVFVVLQVVQQVVAADPPPPDTGKGWDAFPVRGIFIFIWYADPPRVPTDHRVNRRVVVCVVVPGDGD